Protein AF-A0A6G3U7R3-F1 (afdb_monomer_lite)

Structure (mmCIF, N/CA/C/O backbone):
data_AF-A0A6G3U7R3-F1
#
_entry.id   AF-A0A6G3U7R3-F1
#
loop_
_atom_site.group_PDB
_atom_site.id
_atom_site.type_symbol
_atom_site.label_atom_id
_atom_site.label_alt_id
_atom_site.label_comp_id
_atom_site.label_asym_id
_atom_site.label_entity_id
_atom_site.label_seq_id
_atom_site.pdbx_PDB_ins_code
_atom_site.Cartn_x
_atom_site.Cartn_y
_atom_site.Cartn_z
_atom_site.occupancy
_atom_site.B_iso_or_equiv
_atom_site.auth_seq_id
_atom_site.auth_comp_id
_atom_site.auth_asym_id
_atom_site.auth_atom_id
_atom_site.pdbx_PDB_model_num
ATOM 1 N N . MET A 1 1 ? -16.565 10.711 12.932 1.00 73.62 1 MET A N 1
ATOM 2 C CA . MET A 1 1 ? -15.264 10.370 13.547 1.00 73.62 1 MET A CA 1
ATOM 3 C C . MET A 1 1 ? -14.182 11.032 12.709 1.00 73.62 1 MET A C 1
ATOM 5 O O . MET A 1 1 ? -14.443 11.222 11.525 1.00 73.62 1 MET A O 1
ATOM 9 N N . PRO A 1 2 ? -13.054 11.482 13.278 1.00 86.69 2 PRO A N 1
ATOM 10 C CA . PRO A 1 2 ? -11.951 11.968 12.456 1.00 86.69 2 PRO A CA 1
ATOM 11 C C . PRO A 1 2 ? -11.441 10.828 11.567 1.00 86.69 2 PRO A C 1
ATOM 13 O O . PRO A 1 2 ? -11.450 9.674 11.987 1.00 86.69 2 PRO A O 1
ATOM 16 N N . VAL A 1 3 ? -11.032 11.157 10.343 1.00 96.38 3 VAL A N 1
ATOM 17 C CA . VAL A 1 3 ? -10.358 10.199 9.461 1.00 96.38 3 VAL A CA 1
ATOM 18 C C . VAL A 1 3 ? -8.959 9.962 10.016 1.00 96.38 3 VAL A C 1
ATOM 20 O O . VAL A 1 3 ? -8.204 10.920 10.197 1.00 96.38 3 VAL A O 1
ATOM 23 N N . GLU A 1 4 ? -8.607 8.705 10.277 1.00 97.94 4 GLU A N 1
ATOM 24 C CA . GLU A 1 4 ? -7.250 8.33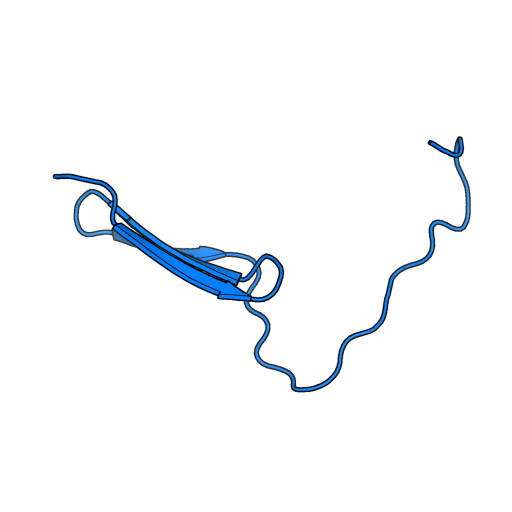8 10.683 1.00 97.94 4 GLU A CA 1
ATOM 25 C C . GLU A 1 4 ? -6.453 7.856 9.474 1.00 97.94 4 GLU A C 1
ATOM 27 O O . GLU A 1 4 ? -6.940 7.082 8.647 1.00 97.94 4 GLU A O 1
ATOM 32 N N . ILE A 1 5 ? -5.213 8.333 9.361 1.00 97.81 5 ILE A N 1
ATOM 33 C CA . ILE A 1 5 ? -4.324 7.999 8.251 1.00 97.81 5 ILE A CA 1
ATOM 34 C C . ILE A 1 5 ? -2.991 7.528 8.818 1.00 97.81 5 ILE A C 1
ATOM 36 O O . ILE A 1 5 ? -2.312 8.268 9.527 1.00 97.81 5 ILE A O 1
ATOM 40 N N . THR A 1 6 ? -2.590 6.313 8.450 1.00 98.06 6 THR A N 1
ATOM 41 C CA . THR A 1 6 ? -1.228 5.814 8.678 1.00 98.06 6 THR A CA 1
ATOM 42 C C . THR A 1 6 ? -0.497 5.739 7.345 1.00 98.06 6 THR A C 1
ATOM 44 O O . THR A 1 6 ? -0.925 5.015 6.446 1.00 98.06 6 THR A O 1
ATOM 47 N N . TRP A 1 7 ? 0.613 6.467 7.205 1.00 97.75 7 TRP A N 1
ATOM 48 C CA . TRP A 1 7 ? 1.458 6.413 6.010 1.00 97.75 7 TRP A CA 1
ATOM 49 C C . TRP A 1 7 ? 2.588 5.395 6.185 1.00 97.75 7 TRP A C 1
ATOM 51 O O . TRP A 1 7 ? 3.402 5.517 7.098 1.00 97.75 7 TRP A O 1
ATOM 61 N N . TRP A 1 8 ? 2.651 4.407 5.290 1.00 96.06 8 TRP A N 1
ATOM 62 C CA . TRP A 1 8 ? 3.646 3.327 5.325 1.00 96.06 8 TRP A CA 1
ATOM 63 C C . TRP A 1 8 ? 4.837 3.570 4.385 1.00 96.06 8 TRP A C 1
ATOM 65 O O . TRP A 1 8 ? 5.799 2.804 4.397 1.00 96.06 8 TRP A O 1
ATOM 75 N N . GLY A 1 9 ? 4.783 4.631 3.575 1.00 93.19 9 GLY A N 1
ATOM 76 C CA . GLY A 1 9 ? 5.759 4.931 2.528 1.00 93.19 9 GLY A CA 1
ATOM 77 C C . GLY A 1 9 ? 5.191 4.736 1.119 1.00 93.19 9 GLY A C 1
ATOM 78 O O . GLY A 1 9 ? 4.179 4.068 0.918 1.00 93.19 9 GLY A O 1
ATOM 79 N N . HIS A 1 10 ? 5.841 5.339 0.117 1.00 92.94 10 HIS A N 1
ATOM 80 C CA . HIS A 1 10 ? 5.315 5.421 -1.256 1.00 92.94 10 HIS A CA 1
ATOM 81 C C . HIS A 1 10 ? 3.856 5.931 -1.270 1.00 92.94 10 HIS A C 1
ATOM 83 O O . HIS A 1 10 ? 3.528 6.863 -0.534 1.00 92.94 10 HIS A O 1
ATOM 89 N N . ALA A 1 11 ? 2.997 5.331 -2.096 1.00 94.88 11 ALA A N 1
ATOM 90 C CA . ALA A 1 11 ? 1.554 5.564 -2.122 1.00 94.88 11 ALA A CA 1
ATOM 91 C C . ALA A 1 11 ? 0.774 4.594 -1.205 1.00 94.88 11 ALA A 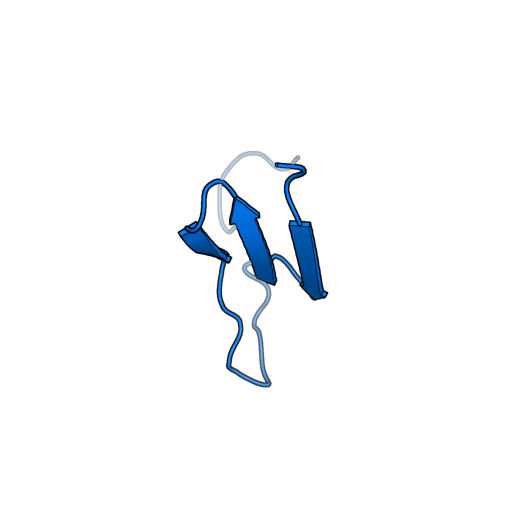C 1
ATOM 93 O O . ALA A 1 11 ? -0.449 4.502 -1.300 1.00 94.88 11 ALA A O 1
ATOM 94 N N . THR A 1 12 ? 1.462 3.868 -0.316 1.00 96.31 12 THR A N 1
ATOM 95 C CA . THR A 1 12 ? 0.831 2.934 0.618 1.00 96.31 12 THR A CA 1
ATOM 96 C C . THR A 1 12 ? 0.423 3.655 1.901 1.00 96.31 12 THR A C 1
ATOM 98 O O . THR A 1 12 ? 1.266 4.084 2.696 1.00 96.31 12 THR A O 1
ATOM 101 N N . CYS A 1 13 ? -0.881 3.771 2.135 1.00 98.19 13 CYS A N 1
ATOM 102 C CA . CYS A 1 13 ? -1.435 4.237 3.400 1.00 98.19 13 CYS A CA 1
ATOM 103 C C . CYS A 1 13 ? -2.651 3.406 3.815 1.00 98.19 13 CYS A C 1
ATOM 105 O O . CYS A 1 13 ? -3.360 2.835 2.984 1.00 98.19 13 CYS A O 1
ATOM 107 N N . THR A 1 14 ? -2.878 3.336 5.123 1.00 98.00 14 THR A N 1
ATOM 108 C CA . THR A 1 14 ? -4.157 2.889 5.675 1.00 98.00 14 THR A CA 1
ATOM 109 C C . THR A 1 14 ? -5.008 4.120 5.944 1.00 98.00 14 THR A C 1
AT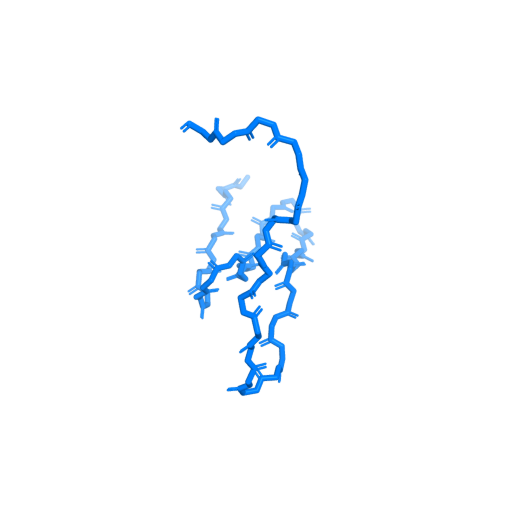OM 111 O O . THR A 1 14 ? -4.518 5.066 6.562 1.00 98.00 14 THR A O 1
ATOM 114 N N . VAL A 1 15 ? -6.265 4.087 5.510 1.00 98.06 15 VAL A N 1
ATOM 115 C CA . VAL A 1 15 ? -7.283 5.092 5.830 1.00 98.06 15 VAL A CA 1
ATOM 116 C C . VAL A 1 15 ? -8.386 4.418 6.630 1.00 98.06 15 VAL A C 1
ATOM 118 O O . VAL A 1 15 ? -8.921 3.390 6.203 1.00 98.06 15 VAL A O 1
ATOM 121 N N . GLU A 1 16 ? -8.719 4.995 7.777 1.00 98.25 16 GLU A N 1
ATOM 122 C CA . GLU A 1 16 ? -9.834 4.563 8.612 1.00 98.25 16 GLU A CA 1
ATOM 123 C C . GLU A 1 16 ? -10.876 5.665 8.680 1.00 98.25 16 GLU A C 1
ATOM 125 O O . GLU A 1 16 ? -10.616 6.771 9.156 1.00 98.25 16 GLU A O 1
ATOM 130 N N . ASP A 1 17 ? -12.065 5.345 8.186 1.00 97.19 17 ASP A N 1
ATOM 131 C CA . ASP A 1 17 ? -13.221 6.226 8.209 1.00 97.19 17 ASP A CA 1
ATOM 132 C C . ASP A 1 17 ? -14.486 5.385 8.372 1.00 97.19 17 ASP A C 1
ATOM 134 O O . ASP A 1 17 ? -14.634 4.337 7.747 1.00 97.19 17 ASP A O 1
ATOM 138 N N . SER A 1 18 ? -15.412 5.839 9.218 1.00 95.19 18 SER A N 1
ATOM 139 C CA . SER A 1 18 ? -16.753 5.254 9.340 1.00 95.19 18 SER A CA 1
ATOM 140 C C . SER A 1 18 ? -16.746 3.725 9.538 1.00 95.19 18 SER A C 1
ATOM 142 O O . SER A 1 18 ? -17.507 2.998 8.904 1.00 95.19 18 SER A O 1
ATOM 144 N N . HIS A 1 19 ? -15.851 3.230 10.405 1.00 94.88 19 HIS A N 1
ATOM 145 C CA . HIS A 1 19 ? -15.612 1.799 10.677 1.00 94.88 19 HIS A CA 1
ATOM 146 C C . HIS A 1 19 ? -15.140 0.964 9.474 1.00 94.88 19 HIS A C 1
ATOM 148 O O . HIS A 1 19 ? -15.113 -0.264 9.535 1.00 94.88 19 HIS A O 1
ATOM 154 N N . THR A 1 20 ? -14.731 1.620 8.394 1.00 96.69 20 THR A N 1
ATOM 155 C CA . THR A 1 20 ? -14.144 1.002 7.211 1.00 96.69 20 THR A CA 1
ATOM 156 C C . THR A 1 20 ? -12.652 1.291 7.190 1.00 96.69 20 THR A C 1
ATOM 158 O O . THR A 1 20 ? -12.221 2.427 7.378 1.00 96.69 20 THR A O 1
ATOM 161 N N . ARG A 1 21 ? -11.855 0.250 6.941 1.00 97.62 21 ARG A N 1
ATOM 162 C CA . ARG A 1 21 ? -10.405 0.352 6.793 1.00 97.62 21 ARG A CA 1
ATOM 163 C C . ARG A 1 21 ? -10.020 -0.007 5.366 1.00 97.62 21 ARG A C 1
ATOM 165 O O . ARG A 1 21 ? -10.285 -1.122 4.919 1.00 97.62 21 ARG A O 1
ATOM 172 N N . VAL A 1 22 ? -9.382 0.926 4.669 1.00 98.06 22 VAL A N 1
ATOM 173 C CA . VAL A 1 22 ? -8.904 0.748 3.292 1.00 98.06 22 VAL A CA 1
ATOM 174 C C . VAL A 1 22 ? -7.384 0.844 3.267 1.00 98.06 22 VAL A C 1
ATOM 176 O O . VAL A 1 22 ? -6.799 1.676 3.956 1.00 98.06 22 VAL A O 1
ATOM 179 N N . LEU A 1 23 ? -6.750 -0.007 2.461 1.00 98.25 23 LEU A N 1
ATOM 180 C CA . LEU A 1 23 ? -5.321 0.039 2.165 1.00 98.25 23 LEU A CA 1
ATOM 181 C C . LEU A 1 23 ? -5.127 0.478 0.711 1.00 98.25 23 LEU A C 1
ATOM 183 O O . LEU A 1 23 ? -5.669 -0.158 -0.195 1.00 98.25 23 LEU A O 1
ATOM 187 N N . THR A 1 24 ? -4.364 1.545 0.485 1.00 97.81 24 THR A N 1
ATOM 188 C CA . THR A 1 24 ? -4.069 2.059 -0.862 1.00 97.81 24 THR A CA 1
ATOM 189 C C . THR A 1 24 ? -2.774 1.465 -1.407 1.00 97.81 24 THR A C 1
ATOM 191 O O . THR A 1 24 ? -1.836 1.239 -0.643 1.00 97.81 24 THR A O 1
ATOM 194 N N . ASP A 1 25 ? -2.733 1.207 -2.720 1.00 95.62 25 ASP A N 1
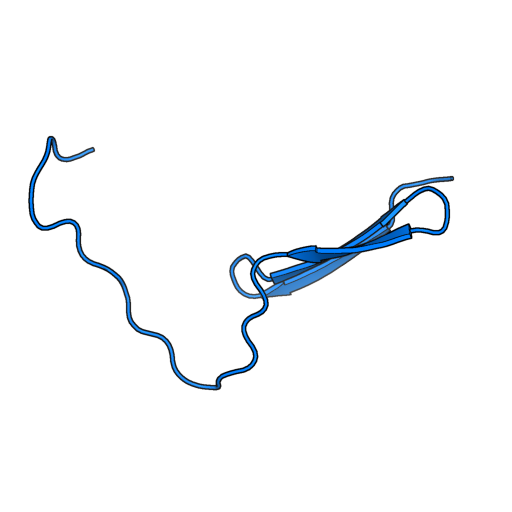ATOM 195 C CA . ASP A 1 25 ? -1.553 0.791 -3.498 1.00 95.62 25 ASP A CA 1
ATOM 196 C C . ASP A 1 25 ? -0.548 -0.073 -2.706 1.00 95.62 25 ASP A C 1
ATOM 198 O O . ASP A 1 25 ? 0.590 0.350 -2.461 1.00 95.62 25 ASP A O 1
ATOM 202 N N . PRO A 1 26 ? -0.967 -1.262 -2.227 1.00 94.31 26 PRO A N 1
ATOM 203 C CA . PRO A 1 26 ? -0.197 -2.020 -1.255 1.00 94.31 26 PRO A CA 1
ATOM 204 C C . PRO A 1 26 ? 1.131 -2.509 -1.822 1.00 94.31 26 PRO A C 1
ATOM 206 O O . PRO A 1 26 ? 1.191 -3.331 -2.740 1.00 94.31 26 PRO A O 1
ATOM 209 N N . LEU A 1 27 ? 2.214 -2.046 -1.206 1.00 93.06 27 LEU A N 1
ATOM 210 C CA . LEU A 1 27 ? 3.571 -2.387 -1.588 1.00 93.06 27 LEU A CA 1
ATOM 211 C C . LEU A 1 27 ? 4.151 -3.457 -0.660 1.00 93.06 27 LEU A C 1
ATOM 213 O O . LEU A 1 27 ? 4.897 -3.172 0.269 1.00 93.06 27 LEU A O 1
ATOM 217 N N . PHE A 1 28 ? 3.796 -4.719 -0.902 1.00 89.00 28 PHE A N 1
ATOM 218 C CA . PHE A 1 28 ? 4.235 -5.840 -0.054 1.00 89.00 28 PHE A CA 1
ATOM 219 C C . PHE A 1 28 ? 5.595 -6.434 -0.445 1.00 89.00 28 PHE A C 1
ATOM 221 O O . PHE A 1 28 ? 6.120 -7.317 0.233 1.00 89.00 28 PHE A O 1
ATOM 228 N N . ALA A 1 29 ? 6.178 -5.969 -1.549 1.00 91.12 29 ALA A N 1
ATOM 229 C CA . ALA A 1 29 ? 7.468 -6.433 -2.032 1.00 91.12 29 ALA A CA 1
ATOM 230 C C . ALA A 1 29 ? 8.597 -5.497 -1.590 1.00 91.12 29 ALA A C 1
ATOM 232 O O . ALA A 1 29 ? 8.472 -4.279 -1.624 1.00 91.12 29 ALA A O 1
ATOM 233 N N . ARG A 1 30 ? 9.767 -6.068 -1.284 1.00 89.31 30 ARG A N 1
ATOM 234 C CA . ARG A 1 30 ? 10.978 -5.295 -0.947 1.00 89.31 30 ARG A CA 1
ATOM 235 C C . ARG A 1 30 ? 11.618 -4.577 -2.142 1.00 89.31 30 ARG A C 1
ATOM 237 O O . ARG A 1 30 ? 12.587 -3.850 -1.956 1.00 89.31 30 ARG A O 1
ATOM 244 N N . ARG A 1 31 ? 11.169 -4.852 -3.370 1.00 89.19 31 ARG A N 1
ATOM 245 C CA . ARG A 1 31 ? 11.783 -4.356 -4.611 1.00 89.19 31 ARG A CA 1
ATOM 246 C C . ARG A 1 31 ? 10.732 -3.711 -5.493 1.00 89.19 31 ARG A C 1
ATOM 248 O O . ARG A 1 31 ? 9.644 -4.258 -5.645 1.00 89.19 31 ARG A O 1
ATOM 255 N N . LEU A 1 32 ? 11.107 -2.595 -6.108 1.00 89.31 32 LEU A N 1
ATOM 256 C CA . LEU A 1 32 ? 10.260 -1.795 -6.982 1.00 89.31 32 LEU A CA 1
ATOM 257 C C . LEU A 1 32 ? 11.011 -1.397 -8.239 1.00 89.31 32 LEU A C 1
ATOM 259 O O . LEU A 1 32 ? 12.227 -1.215 -8.209 1.00 89.31 32 LEU A O 1
ATOM 263 N N . ALA A 1 33 ? 10.269 -1.241 -9.330 1.00 87.81 33 ALA A N 1
ATOM 264 C CA . ALA A 1 33 ? 10.784 -0.699 -10.575 1.00 87.81 33 ALA A CA 1
ATOM 265 C C . ALA A 1 33 ? 10.122 0.651 -10.854 1.00 87.81 33 ALA A C 1
ATOM 267 O O . ALA A 1 33 ? 8.899 0.779 -10.800 1.00 87.81 33 ALA A O 1
ATOM 268 N N . HIS A 1 34 ? 10.928 1.651 -11.198 1.00 87.06 34 HIS A N 1
ATOM 269 C CA . HIS A 1 34 ? 10.404 2.912 -11.703 1.00 87.06 34 HIS A CA 1
ATOM 270 C C . HIS A 1 34 ? 9.922 2.725 -13.143 1.00 87.06 34 HIS A C 1
ATOM 272 O O . HIS A 1 34 ? 10.699 2.369 -14.033 1.00 87.06 34 HIS A O 1
ATOM 278 N N . LEU A 1 35 ? 8.635 2.980 -13.387 1.00 86.75 35 LEU A N 1
ATOM 279 C CA . LEU A 1 35 ? 8.090 2.988 -14.739 1.00 86.75 35 LEU A CA 1
ATOM 280 C C . LEU A 1 35 ? 8.517 4.270 -15.452 1.00 86.75 35 LEU A C 1
ATOM 282 O O . LEU A 1 35 ? 8.212 5.379 -15.018 1.00 86.75 35 LEU A O 1
ATOM 286 N N . ARG A 1 36 ? 9.206 4.116 -16.583 1.00 87.94 36 ARG A N 1
ATOM 287 C CA . ARG A 1 36 ? 9.559 5.231 -17.461 1.00 87.94 36 ARG A CA 1
ATOM 288 C C . ARG A 1 36 ? 8.537 5.331 -18.584 1.00 87.94 36 ARG A C 1
ATOM 290 O O . ARG A 1 36 ? 8.336 4.378 -19.340 1.00 87.94 36 ARG A O 1
ATOM 297 N N . ARG A 1 37 ? 7.908 6.500 -18.713 1.00 89.25 37 ARG A N 1
ATOM 298 C CA . ARG A 1 37 ? 7.015 6.811 -19.834 1.00 89.25 37 ARG A CA 1
ATOM 299 C C . ARG A 1 37 ? 7.791 6.650 -21.148 1.00 89.25 37 ARG A C 1
ATOM 301 O O . ARG A 1 37 ? 8.832 7.275 -21.327 1.00 89.25 37 ARG A O 1
ATOM 308 N N . ARG A 1 38 ? 7.305 5.794 -22.055 1.00 91.69 38 ARG A N 1
ATOM 309 C CA . ARG A 1 38 ? 7.963 5.533 -23.353 1.00 91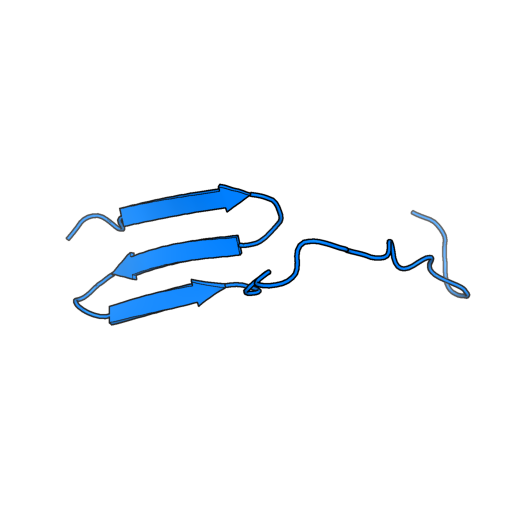.69 38 ARG A CA 1
ATOM 310 C C . ARG A 1 38 ? 7.498 6.457 -24.481 1.00 91.69 38 ARG A C 1
ATOM 312 O O . ARG A 1 38 ? 8.237 6.639 -25.440 1.00 91.69 38 ARG A O 1
ATOM 319 N N . ARG A 1 39 ? 6.275 6.990 -24.399 1.00 92.00 39 ARG A N 1
ATOM 320 C CA . ARG A 1 39 ? 5.650 7.875 -25.399 1.00 92.00 39 ARG A CA 1
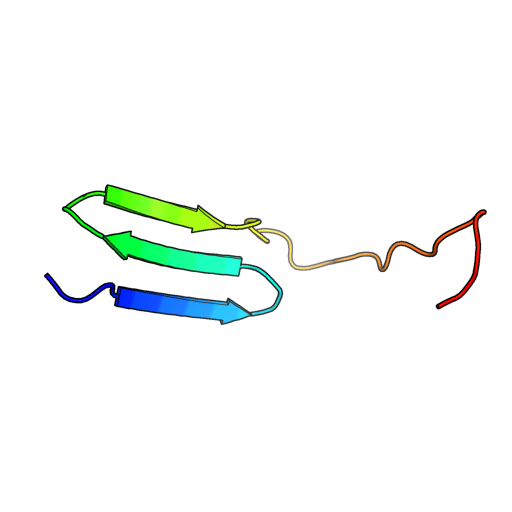ATOM 321 C C . ARG A 1 39 ? 4.699 8.870 -24.720 1.00 92.00 39 ARG A C 1
ATOM 323 O O . ARG A 1 39 ? 4.242 8.610 -23.606 1.00 92.00 39 ARG A O 1
ATOM 330 N N . GLY A 1 40 ? 4.371 9.956 -25.419 1.00 87.19 40 GLY A N 1
ATOM 331 C CA . GLY A 1 40 ? 3.522 11.054 -24.937 1.00 87.19 40 GLY A CA 1
ATOM 332 C C . GLY A 1 40 ? 4.331 12.312 -24.616 1.00 87.19 40 GLY A C 1
ATOM 333 O O . GLY A 1 40 ? 5.559 12.250 -24.568 1.00 87.19 40 GLY A O 1
ATOM 334 N N . ALA A 1 41 ? 3.642 13.440 -24.423 1.00 86.88 41 ALA A N 1
ATOM 335 C CA . ALA A 1 41 ? 4.283 14.694 -24.036 1.00 86.88 41 ALA A CA 1
ATOM 336 C C . ALA A 1 41 ? 5.060 14.516 -22.722 1.00 86.88 41 ALA A C 1
ATOM 338 O O . ALA A 1 41 ? 4.602 13.824 -21.804 1.00 86.88 41 ALA A O 1
ATOM 339 N N . VAL A 1 42 ? 6.255 15.102 -22.669 1.00 80.38 42 VAL A N 1
ATOM 340 C CA . VAL A 1 42 ? 6.982 15.254 -21.407 1.00 80.38 42 VAL A CA 1
ATOM 341 C C . VAL A 1 42 ? 6.287 16.325 -20.558 1.00 80.38 42 VAL A C 1
ATOM 343 O O . VAL A 1 42 ? 5.663 17.212 -21.145 1.00 80.38 42 VAL A O 1
ATOM 346 N N . PRO A 1 43 ? 6.330 16.201 -19.219 1.00 76.50 43 PRO A N 1
ATOM 347 C CA . PRO A 1 43 ? 5.828 17.240 -18.326 1.00 76.50 43 PRO A CA 1
ATOM 348 C C . PRO A 1 43 ? 6.548 18.570 -18.545 1.00 76.50 43 PRO A C 1
ATOM 350 O O . PRO A 1 43 ? 7.761 18.527 -18.866 1.00 76.50 43 PRO A O 1
#

pLDDT: mean 92.42, std 5.89, range [73.62, 98.25]

Organism: NCBI:txid2706093

Secondary structure (DSSP, 8-state):
-PPEEEEEETTEEEEEETTEEEE-S---SS---PPPP-SS---

InterPro domains:
  IPR036866 Ribonuclease Z/Hydroxyacylglutathione hydrolase-like [G3DSA:3.60.15.10] (1-43)

Sequence (43 aa):
MPVEITWWGHATCTVEDSHTRVLTDPLFARRLAHLRRRRGAVP

Radius of gyration: 15.13 Å; chains: 1; bounding box: 28×24×39 Å

Foldseek 3Di:
DDWDWDDPDDQWIWIDDPNDIDTPPDDPDPDDDDDDDPDDDDD